Protein AF-A0A522ISK2-F1 (afdb_monomer)

Foldseek 3Di:
DDQDPVNLVVVLVDDQDVVLVPDDAAPAAQDPVLLVQLVVCVVVVNDDPVLNSQSSSRNVRRHDRDPVSVVSRVVD

Sequence (76 aa):
MMCDRADFLRSLLAPLPAQLEQDPAGEQHASSHEFGAVCAAFIGGRCGRADVLRAAAACRMRRELPGDIRELVAAE

Solvent-accessible surface area (backbone atoms only — not comparable to full-atom values): 4552 Å² total; per-residue (Å²): 134,82,80,49,71,68,57,53,54,51,62,69,72,43,84,73,62,69,77,72,67,72,60,81,69,40,94,52,57,36,46,74,66,57,47,50,43,45,51,49,34,39,77,70,66,75,49,54,74,68,56,48,52,52,40,50,44,16,42,76,56,41,11,47,54,56,67,78,57,43,55,68,46,69,76,110

Structure (mmCIF, N/CA/C/O backbone):
data_AF-A0A522ISK2-F1
#
_entry.id   AF-A0A522ISK2-F1
#
loop_
_atom_site.group_PDB
_atom_site.id
_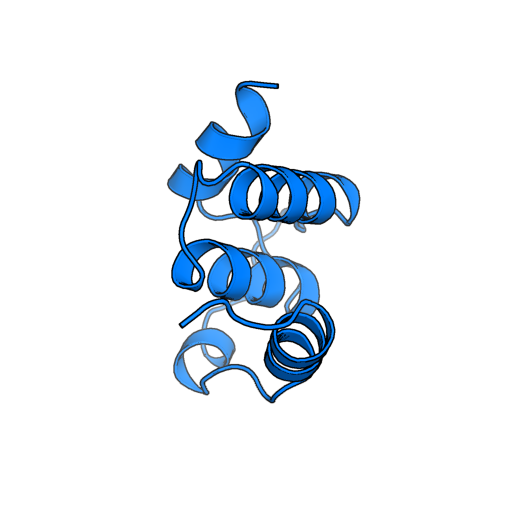atom_site.type_symbol
_atom_site.label_atom_id
_atom_site.label_alt_id
_atom_site.label_comp_id
_atom_site.label_asym_id
_atom_site.label_entity_id
_atom_site.label_seq_id
_atom_site.pdbx_PDB_ins_code
_atom_site.Cartn_x
_atom_site.Cartn_y
_atom_site.Cartn_z
_atom_site.occupancy
_atom_site.B_iso_or_equiv
_atom_site.auth_seq_id
_atom_site.auth_comp_id
_atom_site.auth_asym_id
_atom_site.auth_atom_id
_atom_site.pdbx_PDB_model_num
ATOM 1 N N . MET A 1 1 ? -8.506 -18.962 2.378 1.00 47.84 1 MET A N 1
ATOM 2 C CA . MET A 1 1 ? -7.234 -19.142 1.649 1.00 47.84 1 MET A CA 1
ATOM 3 C C . MET A 1 1 ? -6.326 -18.008 2.102 1.00 47.84 1 MET A C 1
ATOM 5 O O . MET A 1 1 ? -6.579 -16.872 1.732 1.00 47.84 1 MET A O 1
ATOM 9 N N . MET A 1 2 ? -5.423 -18.265 3.052 1.00 48.34 2 MET A N 1
ATOM 10 C CA . MET A 1 2 ? -4.519 -17.231 3.572 1.00 48.34 2 MET A CA 1
ATOM 11 C C . MET A 1 2 ? -3.452 -16.958 2.511 1.00 48.34 2 MET A C 1
ATOM 13 O O . MET A 1 2 ? -2.757 -17.885 2.110 1.00 48.34 2 MET A O 1
ATOM 17 N N . CYS A 1 3 ? -3.355 -15.721 2.024 1.00 57.53 3 CYS A N 1
ATOM 18 C CA . CYS A 1 3 ? -2.236 -15.311 1.180 1.00 57.53 3 CYS A CA 1
ATOM 19 C C . CYS A 1 3 ? -0.944 -15.432 1.999 1.00 57.53 3 CYS A C 1
ATOM 21 O O . CYS A 1 3 ? -0.818 -14.771 3.030 1.00 57.53 3 CYS A O 1
ATOM 23 N N . ASP A 1 4 ? -0.004 -16.272 1.559 1.00 77.06 4 ASP A N 1
ATOM 24 C CA . ASP A 1 4 ? 1.331 -16.352 2.151 1.00 77.06 4 ASP A CA 1
ATOM 25 C C . ASP A 1 4 ? 2.008 -14.974 2.027 1.00 77.06 4 ASP A C 1
ATOM 27 O O . ASP A 1 4 ? 1.897 -14.288 1.004 1.00 77.06 4 ASP A O 1
ATOM 31 N N . ARG A 1 5 ? 2.711 -14.548 3.080 1.00 68.50 5 ARG A N 1
ATOM 32 C CA . ARG A 1 5 ? 3.492 -13.305 3.114 1.00 68.50 5 ARG A CA 1
ATOM 33 C C . ARG A 1 5 ? 4.420 -13.199 1.902 1.00 68.50 5 ARG A C 1
ATOM 35 O O . ARG A 1 5 ? 4.598 -12.105 1.368 1.00 68.50 5 ARG A O 1
ATOM 42 N N . ALA A 1 6 ? 4.991 -14.318 1.457 1.00 71.75 6 ALA A N 1
ATOM 43 C CA . ALA A 1 6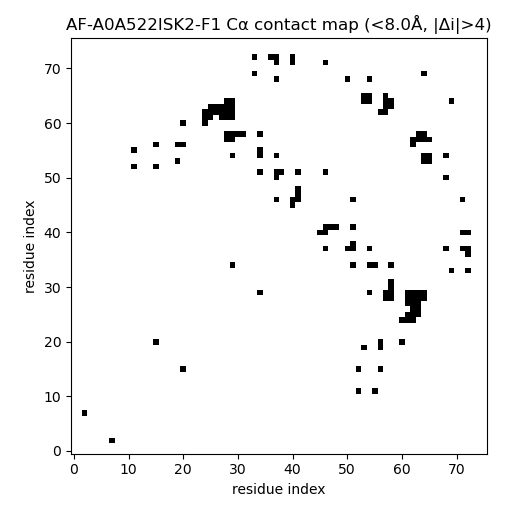 ? 5.842 -14.354 0.271 1.00 71.75 6 ALA A CA 1
ATOM 44 C C . ALA A 1 6 ? 5.072 -14.014 -1.019 1.00 71.75 6 ALA A C 1
ATOM 46 O O . ALA A 1 6 ? 5.570 -13.252 -1.851 1.00 71.75 6 ALA A O 1
ATOM 47 N N . ASP A 1 7 ? 3.847 -14.519 -1.171 1.00 68.50 7 ASP A N 1
ATOM 48 C CA . ASP A 1 7 ? 2.995 -14.227 -2.328 1.00 68.50 7 ASP A CA 1
ATOM 49 C C . ASP A 1 7 ? 2.482 -12.788 -2.312 1.00 68.50 7 ASP A C 1
ATOM 51 O O . ASP A 1 7 ? 2.428 -12.133 -3.356 1.00 68.50 7 ASP A O 1
ATOM 55 N N . PHE A 1 8 ? 2.195 -12.244 -1.129 1.00 69.06 8 PHE A N 1
ATOM 56 C CA . PHE A 1 8 ? 1.865 -10.830 -0.982 1.00 69.06 8 PHE A CA 1
ATOM 57 C C . PHE A 1 8 ? 3.016 -9.929 -1.455 1.00 69.06 8 PHE A C 1
ATOM 59 O O . PHE A 1 8 ? 2.795 -9.053 -2.296 1.00 69.06 8 PHE A O 1
ATOM 66 N N . LEU A 1 9 ? 4.245 -10.195 -0.994 1.00 70.25 9 LEU A N 1
ATOM 67 C CA . LEU A 1 9 ? 5.442 -9.449 -1.394 1.00 70.25 9 LEU A CA 1
ATOM 68 C C . LEU A 1 9 ? 5.734 -9.583 -2.895 1.00 70.25 9 LEU A C 1
ATOM 70 O O . LEU A 1 9 ? 6.022 -8.581 -3.546 1.00 70.25 9 LEU A O 1
ATOM 74 N N . ARG A 1 10 ? 5.592 -10.780 -3.482 1.00 70.69 10 ARG A N 1
ATOM 75 C CA . ARG A 1 10 ? 5.699 -10.949 -4.944 1.00 70.69 10 ARG A CA 1
ATOM 76 C C . ARG A 1 10 ? 4.657 -10.127 -5.691 1.00 70.69 10 ARG A C 1
ATOM 78 O O . ARG A 1 10 ? 4.975 -9.540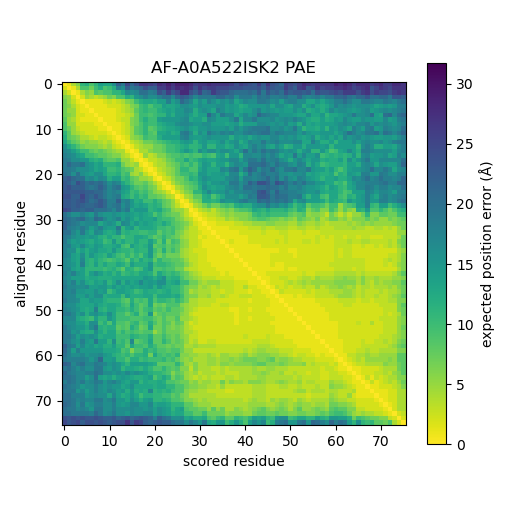 -6.719 1.00 70.69 10 ARG A O 1
ATOM 85 N N . SER A 1 11 ? 3.435 -10.048 -5.171 1.00 68.06 11 SER A N 1
ATOM 86 C CA . SER A 1 11 ? 2.367 -9.274 -5.803 1.00 68.06 11 SER A CA 1
ATOM 87 C C . SER A 1 11 ? 2.590 -7.756 -5.740 1.00 68.06 11 SER A C 1
ATOM 89 O O . SER A 1 11 ? 2.068 -7.047 -6.594 1.00 68.06 11 SER A O 1
ATOM 91 N N . LEU A 1 12 ? 3.380 -7.265 -4.775 1.00 65.31 12 LEU A N 1
ATOM 92 C CA . LEU A 1 12 ? 3.824 -5.865 -4.700 1.00 65.31 12 LEU A CA 1
ATOM 93 C C . LEU A 1 12 ? 4.954 -5.544 -5.682 1.00 65.31 12 LEU A C 1
ATOM 95 O O . LEU A 1 12 ? 5.085 -4.405 -6.121 1.00 65.31 12 LEU A O 1
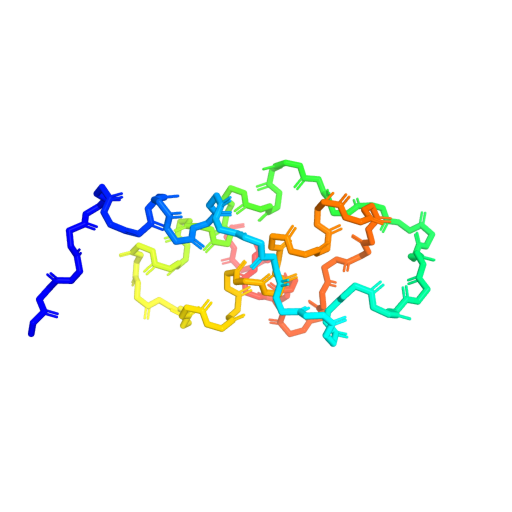ATOM 99 N N . LEU A 1 13 ? 5.770 -6.544 -6.018 1.00 67.81 13 LEU A N 1
ATOM 100 C CA . LEU A 1 13 ? 6.843 -6.429 -7.007 1.00 67.81 13 LEU A CA 1
ATOM 101 C C . LEU A 1 13 ? 6.338 -6.591 -8.449 1.00 67.81 13 LEU A C 1
ATOM 103 O O . LEU A 1 13 ? 7.069 -6.279 -9.390 1.00 67.81 13 LEU A O 1
ATOM 107 N N . ALA A 1 14 ? 5.108 -7.078 -8.631 1.00 70.81 14 ALA A N 1
ATOM 108 C CA . ALA A 1 14 ? 4.473 -7.179 -9.936 1.00 70.81 14 ALA A CA 1
ATOM 109 C C . ALA A 1 14 ? 4.285 -5.783 -10.571 1.00 70.81 14 ALA A C 1
ATOM 111 O O . ALA A 1 14 ? 4.154 -4.788 -9.851 1.00 70.81 14 ALA A O 1
ATOM 112 N N . PRO A 1 15 ? 4.258 -5.687 -11.914 1.00 65.94 15 PRO A N 1
ATOM 113 C CA . PRO A 1 15 ? 3.926 -4.443 -12.596 1.00 65.94 15 PRO A CA 1
ATOM 114 C C . PRO A 1 15 ? 2.591 -3.904 -12.080 1.00 65.94 15 PRO A C 1
ATOM 116 O O . PRO A 1 15 ? 1.620 -4.657 -11.950 1.00 65.94 15 PRO A O 1
ATOM 119 N N . LEU A 1 16 ? 2.547 -2.608 -11.774 1.00 62.47 16 LEU A N 1
ATOM 120 C CA . LEU A 1 16 ? 1.289 -1.968 -11.415 1.00 62.47 16 LEU A CA 1
ATOM 121 C C . LEU A 1 16 ? 0.338 -2.031 -12.621 1.00 62.47 16 LEU A C 1
ATOM 123 O O . LEU A 1 16 ? 0.794 -1.954 -13.763 1.00 62.47 16 LEU A O 1
ATOM 127 N N . PRO A 1 17 ? -0.978 -2.166 -12.394 1.00 67.06 17 PRO A N 1
ATOM 128 C CA . PRO A 1 17 ? -1.969 -1.988 -13.444 1.00 67.06 17 PRO A CA 1
ATOM 129 C C . PRO A 1 17 ? -1.713 -0.695 -14.226 1.00 67.06 17 PRO A C 1
ATOM 131 O O . PRO A 1 17 ? -1.550 0.361 -13.615 1.00 67.06 17 PRO A O 1
ATOM 134 N N . ALA A 1 18 ? -1.734 -0.765 -15.560 1.00 63.09 18 ALA A N 1
ATOM 135 C CA . ALA A 1 18 ? -1.418 0.368 -16.437 1.00 63.09 18 ALA A CA 1
ATOM 136 C C . ALA A 1 18 ? -2.257 1.625 -16.130 1.00 63.09 18 ALA A C 1
ATOM 138 O O . ALA A 1 18 ? -1.785 2.743 -16.295 1.00 63.09 18 ALA A O 1
ATOM 139 N N . GLN A 1 19 ? -3.482 1.453 -15.620 1.00 58.19 19 GLN A N 1
ATOM 140 C CA . GLN A 1 19 ? -4.357 2.554 -15.199 1.00 58.19 19 GLN A CA 1
ATOM 141 C C . GLN A 1 19 ? -3.788 3.381 -14.035 1.00 58.19 19 GLN A C 1
ATOM 143 O O . GLN A 1 19 ? -4.038 4.576 -13.974 1.00 58.19 19 GLN A O 1
ATOM 148 N N . LEU A 1 20 ? -3.000 2.780 -13.134 1.00 60.69 20 LEU A N 1
ATOM 149 C CA . LEU A 1 20 ? -2.335 3.505 -12.041 1.00 60.69 20 LEU A CA 1
ATOM 150 C C . LEU A 1 20 ? -1.115 4.296 -12.536 1.00 60.69 20 LEU A C 1
ATOM 152 O O . LEU A 1 20 ? -0.729 5.291 -11.913 1.00 60.69 20 LEU A O 1
ATOM 156 N N . GLU A 1 21 ? -0.528 3.877 -13.661 1.00 61.72 21 GLU A N 1
ATOM 157 C CA . GLU A 1 21 ? 0.619 4.548 -14.275 1.00 61.72 21 GLU A CA 1
ATOM 158 C C . GLU A 1 21 ? 0.244 5.842 -15.010 1.00 61.72 21 GLU A C 1
ATOM 160 O O . GLU A 1 21 ? 1.091 6.719 -15.147 1.00 61.72 21 GLU A O 1
ATOM 165 N N . GLN A 1 22 ? -1.013 6.004 -15.437 1.00 57.22 22 GLN A N 1
ATOM 166 C CA . GLN A 1 22 ? -1.416 7.123 -16.302 1.00 57.22 22 GLN A CA 1
ATOM 167 C C . GLN A 1 22 ? -1.699 8.451 -15.581 1.00 57.22 22 GLN A C 1
ATOM 169 O O . GLN A 1 22 ? -1.853 9.471 -16.248 1.00 57.22 22 GLN A O 1
ATOM 174 N N . ASP A 1 23 ? -1.763 8.468 -14.250 1.00 57.69 23 ASP A N 1
ATOM 175 C CA . ASP A 1 23 ? -2.044 9.702 -13.508 1.00 57.69 23 ASP A CA 1
ATOM 176 C C . ASP A 1 23 ? -0.837 10.679 -13.496 1.00 57.69 23 ASP A C 1
ATOM 178 O O . ASP A 1 23 ? 0.329 10.275 -13.532 1.00 57.69 23 ASP A O 1
ATOM 182 N N . PRO A 1 24 ? -1.046 11.998 -13.440 1.00 55.06 24 PRO A N 1
ATOM 183 C CA . PRO A 1 24 ? 0.057 12.947 -13.291 1.00 55.06 24 PRO A CA 1
ATOM 184 C C . PRO A 1 24 ? 0.739 12.803 -11.918 1.00 55.06 24 PRO A C 1
ATOM 186 O O . PRO A 1 24 ? 0.118 12.393 -10.937 1.00 55.06 24 PRO A O 1
ATOM 189 N N . ALA A 1 25 ? 2.040 13.101 -11.831 1.00 56.84 25 ALA A N 1
ATOM 190 C CA . ALA A 1 25 ? 2.749 13.123 -10.550 1.00 56.84 25 ALA A CA 1
ATOM 191 C C . ALA A 1 25 ? 2.218 14.270 -9.662 1.00 56.84 25 ALA A C 1
ATOM 193 O O . ALA A 1 25 ? 2.040 15.381 -10.156 1.00 56.84 25 ALA A O 1
ATOM 194 N N . GLY A 1 26 ? 1.932 14.001 -8.383 1.00 56.25 26 GLY A N 1
ATOM 195 C CA . GLY A 1 26 ? 1.488 15.024 -7.422 1.00 56.25 26 GLY A CA 1
ATOM 196 C C . GLY A 1 26 ? 2.668 15.787 -6.810 1.00 56.25 26 GLY A C 1
ATOM 197 O O . GLY A 1 26 ? 3.783 15.275 -6.809 1.00 56.25 26 GLY A O 1
ATOM 198 N N . GLU A 1 27 ? 2.439 16.993 -6.279 1.00 56.06 27 GLU A N 1
ATOM 199 C CA . GLU A 1 27 ? 3.525 17.846 -5.761 1.00 56.06 27 GLU A CA 1
ATOM 200 C C . GLU A 1 27 ? 4.128 17.366 -4.428 1.00 56.06 27 GLU A C 1
ATOM 202 O O . GLU A 1 27 ? 5.321 17.566 -4.197 1.00 56.06 27 GLU A O 1
ATOM 207 N N . GLN A 1 28 ? 3.356 16.699 -3.559 1.00 63.75 28 GLN A N 1
ATOM 208 C CA . GLN A 1 28 ? 3.902 16.042 -2.364 1.00 63.75 28 GLN A CA 1
ATOM 209 C C . GLN A 1 28 ? 4.073 14.544 -2.598 1.00 63.75 28 GLN A C 1
ATOM 211 O O . GLN A 1 28 ? 3.172 13.839 -3.034 1.00 63.75 28 GLN A O 1
ATOM 216 N N . HIS A 1 29 ? 5.256 14.023 -2.301 1.00 65.81 29 HIS A N 1
ATOM 217 C CA . HIS A 1 29 ? 5.542 12.609 -2.499 1.00 65.81 29 HIS A CA 1
ATOM 218 C C . HIS A 1 29 ? 5.172 11.806 -1.251 1.00 65.81 29 HIS A C 1
ATOM 220 O O . HIS A 1 29 ? 5.601 12.150 -0.152 1.00 65.81 29 HIS A O 1
ATOM 226 N N . ALA A 1 30 ? 4.460 10.695 -1.437 1.00 70.88 30 ALA A N 1
ATOM 227 C CA . ALA A 1 30 ? 4.240 9.694 -0.407 1.00 70.88 30 ALA A CA 1
ATOM 228 C C . ALA A 1 30 ? 5.591 9.167 0.085 1.00 70.88 30 ALA A C 1
ATOM 230 O O . ALA A 1 30 ? 6.393 8.617 -0.681 1.00 70.88 30 ALA A O 1
ATOM 231 N N . SER A 1 31 ? 5.845 9.356 1.371 1.00 78.00 31 SER A N 1
ATOM 232 C CA . SER A 1 31 ? 7.071 8.933 2.027 1.00 78.00 31 SER A CA 1
ATOM 233 C C . SER A 1 31 ? 7.077 7.422 2.268 1.00 78.00 31 SER A C 1
ATOM 235 O O . SER A 1 31 ? 6.039 6.781 2.451 1.00 78.00 31 SER A O 1
ATOM 237 N N . SER A 1 32 ? 8.275 6.837 2.349 1.00 75.94 32 SER A N 1
ATOM 238 C CA . SER A 1 32 ? 8.440 5.427 2.732 1.00 75.94 32 SER A CA 1
ATOM 239 C C . SER A 1 32 ? 7.832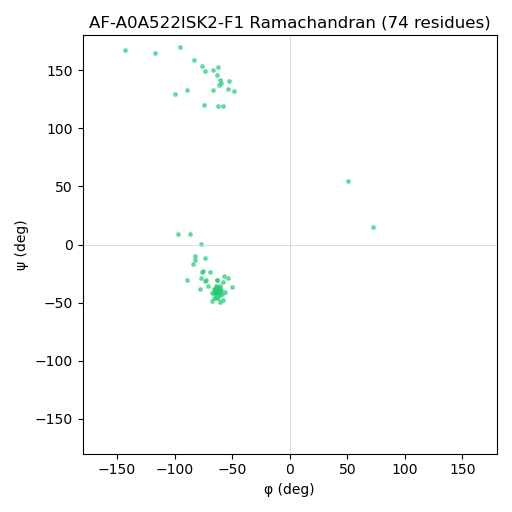 5.112 4.106 1.00 75.94 32 SER A C 1
ATOM 241 O O . SER A 1 32 ? 7.442 3.973 4.349 1.00 75.94 32 SER A O 1
ATOM 243 N N . HIS A 1 33 ? 7.745 6.111 4.994 1.00 80.81 33 HIS A N 1
ATOM 244 C CA . HIS A 1 33 ? 7.113 5.986 6.306 1.00 80.81 33 HIS A CA 1
ATOM 245 C C . HIS A 1 33 ? 5.600 5.782 6.182 1.00 80.81 33 HIS A C 1
ATOM 247 O O . HIS A 1 33 ? 5.056 4.834 6.744 1.00 80.81 33 HIS A O 1
ATOM 253 N N . GLU A 1 34 ? 4.928 6.614 5.384 1.00 83.75 34 GLU A N 1
ATOM 254 C CA . GLU A 1 34 ? 3.485 6.496 5.179 1.00 83.75 34 GLU A CA 1
ATOM 255 C C . GLU A 1 34 ? 3.113 5.174 4.493 1.00 83.75 34 GLU A C 1
ATOM 257 O O . GLU A 1 34 ? 2.163 4.508 4.898 1.00 83.75 34 GLU A O 1
ATOM 262 N N . PHE A 1 35 ? 3.902 4.722 3.513 1.00 84.44 35 PHE A N 1
ATOM 263 C CA . PHE A 1 35 ? 3.691 3.407 2.901 1.00 84.44 35 PHE A CA 1
ATOM 264 C C . PHE A 1 35 ? 3.899 2.244 3.878 1.00 84.44 35 PHE A C 1
ATOM 266 O O . PHE A 1 35 ? 3.154 1.261 3.845 1.00 84.44 35 PHE A O 1
ATOM 273 N N . GLY A 1 36 ? 4.890 2.356 4.767 1.00 83.12 36 GLY A N 1
ATOM 274 C CA . GLY A 1 36 ? 5.116 1.382 5.832 1.00 83.12 36 GLY A CA 1
ATOM 275 C C . GLY A 1 36 ? 3.899 1.238 6.745 1.00 83.12 36 GLY A C 1
ATOM 276 O O . GLY A 1 36 ? 3.487 0.119 7.052 1.00 83.12 36 GLY A O 1
ATOM 277 N N . ALA A 1 37 ? 3.270 2.353 7.103 1.00 87.44 37 ALA A N 1
ATOM 278 C CA . ALA A 1 37 ? 2.087 2.352 7.951 1.00 87.44 37 ALA A CA 1
ATOM 279 C C . ALA A 1 37 ? 0.816 1.862 7.217 1.00 87.44 37 ALA A C 1
ATOM 281 O O . ALA A 1 37 ? 0.022 1.126 7.801 1.00 87.44 37 ALA A O 1
ATOM 282 N N . VAL A 1 38 ? 0.678 2.085 5.901 1.00 86.56 38 VAL A N 1
ATOM 283 C CA . VAL A 1 38 ? -0.352 1.395 5.088 1.00 86.56 38 VAL A CA 1
ATOM 284 C C . VAL A 1 38 ? -0.148 -0.127 5.094 1.00 86.56 38 VAL A C 1
ATOM 286 O O . VAL A 1 38 ? -1.109 -0.888 5.220 1.00 86.56 38 VAL A O 1
ATOM 289 N N . CYS A 1 39 ? 1.099 -0.602 5.004 1.00 86.44 39 CYS A N 1
ATOM 290 C CA . CYS A 1 39 ? 1.393 -2.033 5.104 1.00 86.44 39 CYS A CA 1
ATOM 291 C C . CYS A 1 39 ? 1.061 -2.590 6.500 1.00 86.44 39 CYS A C 1
ATOM 293 O O . CYS A 1 39 ? 0.529 -3.697 6.600 1.00 86.44 39 CYS A O 1
ATOM 295 N N . ALA A 1 40 ? 1.326 -1.831 7.569 1.00 85.50 40 ALA A N 1
ATOM 296 C CA . ALA A 1 40 ? 0.934 -2.197 8.930 1.00 85.50 40 ALA A CA 1
ATOM 297 C C . ALA A 1 40 ? -0.596 -2.277 9.079 1.00 85.50 40 ALA A C 1
ATOM 299 O O . ALA A 1 40 ? -1.112 -3.250 9.633 1.00 85.50 40 ALA A O 1
ATOM 300 N N . ALA A 1 41 ? -1.337 -1.318 8.512 1.00 86.75 41 ALA A N 1
ATOM 301 C CA . ALA A 1 41 ? -2.798 -1.332 8.479 1.00 86.75 41 ALA A CA 1
ATOM 302 C C . ALA A 1 41 ? -3.365 -2.552 7.732 1.00 86.75 41 ALA A C 1
ATOM 304 O O . ALA A 1 41 ? -4.315 -3.168 8.217 1.00 86.75 41 ALA A O 1
ATOM 305 N N . PHE A 1 42 ? -2.753 -2.955 6.615 1.00 88.62 42 PHE A N 1
ATOM 306 C CA . PHE A 1 42 ? -3.142 -4.158 5.873 1.00 88.62 42 PHE A CA 1
ATOM 307 C C . PHE A 1 42 ? -2.890 -5.444 6.672 1.00 88.62 42 PHE A C 1
ATOM 309 O O . PHE A 1 42 ? -3.772 -6.296 6.761 1.00 88.62 42 PHE A O 1
ATOM 316 N N . ILE A 1 43 ? -1.716 -5.574 7.302 1.00 86.62 43 ILE A N 1
ATOM 317 C CA . ILE A 1 43 ? -1.389 -6.723 8.166 1.00 86.62 43 ILE A CA 1
ATOM 318 C C . ILE A 1 43 ? -2.362 -6.804 9.351 1.00 86.62 43 ILE A C 1
ATOM 320 O O . ILE A 1 43 ? -2.780 -7.896 9.730 1.00 86.62 43 ILE A O 1
ATOM 324 N N . GLY A 1 44 ? -2.760 -5.654 9.901 1.00 85.50 44 GLY A N 1
ATOM 325 C CA . GLY A 1 44 ? -3.768 -5.544 10.955 1.00 85.50 44 GLY A CA 1
ATOM 326 C C . GLY A 1 44 ? -5.222 -5.693 10.485 1.00 85.50 44 GLY A C 1
ATOM 327 O O . GLY A 1 44 ? -6.123 -5.576 11.310 1.00 85.50 44 GLY A O 1
ATOM 328 N N . GLY A 1 45 ? -5.478 -5.920 9.190 1.00 86.00 45 GLY A N 1
ATOM 329 C CA . GLY A 1 45 ? -6.825 -6.103 8.637 1.00 86.00 45 GLY A CA 1
ATOM 330 C C . GLY A 1 45 ? -7.690 -4.836 8.571 1.00 86.00 45 GLY A C 1
ATOM 331 O O . GLY A 1 45 ? -8.902 -4.945 8.401 1.00 86.00 45 GLY A O 1
ATOM 332 N N . ARG A 1 46 ? -7.095 -3.642 8.705 1.00 85.31 46 ARG A N 1
ATOM 333 C CA . ARG A 1 46 ? -7.796 -2.341 8.673 1.00 85.31 46 ARG A CA 1
ATOM 334 C C . ARG A 1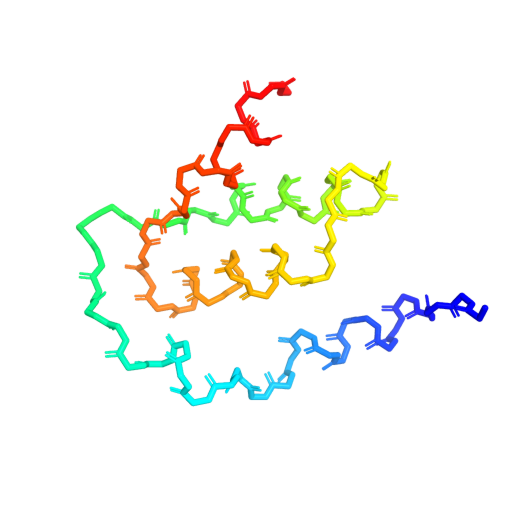 46 ? -8.025 -1.801 7.257 1.00 85.31 46 ARG A C 1
ATOM 336 O O . ARG A 1 46 ? -8.850 -0.912 7.082 1.00 85.31 46 ARG A O 1
ATOM 343 N N . CYS A 1 47 ? -7.313 -2.320 6.258 1.00 88.00 47 CYS A N 1
ATOM 344 C CA . CYS A 1 47 ? -7.490 -1.954 4.853 1.00 88.00 47 CYS A CA 1
ATOM 345 C C . CYS A 1 47 ? -7.317 -3.162 3.924 1.00 88.00 47 CYS A C 1
ATOM 347 O O . CYS A 1 47 ? -6.865 -4.237 4.332 1.00 88.00 47 CYS A O 1
ATOM 349 N N . GLY A 1 48 ? -7.716 -2.996 2.664 1.00 88.06 48 GLY A N 1
ATOM 350 C CA . GLY A 1 48 ? -7.673 -4.043 1.655 1.00 88.06 48 GLY A CA 1
ATOM 351 C C . GLY A 1 48 ? -6.415 -4.005 0.791 1.00 88.06 48 GLY A C 1
ATOM 352 O O . GLY A 1 48 ? -5.659 -3.037 0.745 1.00 88.06 48 GLY A O 1
ATOM 353 N N . ARG A 1 49 ? -6.223 -5.066 -0.002 1.00 86.25 49 ARG A N 1
ATOM 354 C CA . ARG A 1 49 ? -5.126 -5.147 -0.985 1.00 86.25 49 ARG A CA 1
ATOM 355 C C . ARG A 1 49 ? -5.163 -4.002 -2.008 1.00 86.25 49 ARG A C 1
ATOM 357 O O . ARG A 1 49 ? -4.112 -3.580 -2.481 1.00 86.25 49 ARG A O 1
ATOM 364 N N . ALA A 1 50 ? -6.353 -3.516 -2.361 1.00 87.31 50 ALA A N 1
ATOM 365 C CA . ALA A 1 50 ? -6.517 -2.394 -3.284 1.00 87.31 50 ALA A CA 1
ATOM 366 C C . ALA A 1 50 ? -5.873 -1.105 -2.741 1.00 87.31 50 ALA A C 1
ATOM 368 O O . ALA A 1 50 ? -5.199 -0.401 -3.492 1.00 87.31 50 ALA A O 1
ATOM 369 N N . ASP A 1 51 ? -6.002 -0.852 -1.439 1.00 88.25 51 ASP A N 1
ATOM 370 C CA . ASP A 1 51 ? -5.443 0.330 -0.777 1.00 88.25 51 ASP A CA 1
ATOM 371 C C . ASP A 1 51 ? -3.915 0.269 -0.763 1.00 88.25 51 ASP A C 1
ATOM 373 O O . ASP A 1 51 ? -3.239 1.233 -1.118 1.00 88.25 51 ASP A O 1
ATOM 377 N N . VAL A 1 52 ? -3.355 -0.913 -0.486 1.00 87.94 52 VAL A N 1
ATOM 378 C CA . VAL A 1 52 ? -1.905 -1.139 -0.560 1.00 87.94 52 VAL A CA 1
ATOM 379 C C . VAL A 1 52 ? -1.369 -0.886 -1.972 1.00 87.94 52 VAL A C 1
ATOM 381 O O . VAL A 1 52 ? -0.333 -0.243 -2.127 1.00 87.94 52 VAL A O 1
ATOM 384 N N . LEU A 1 53 ? -2.058 -1.360 -3.016 1.00 87.25 53 LEU A N 1
ATOM 385 C CA . LEU A 1 53 ? -1.626 -1.144 -4.403 1.00 87.25 53 LEU A CA 1
ATOM 386 C C . LEU A 1 53 ? -1.680 0.335 -4.800 1.00 87.25 53 LEU A C 1
ATOM 388 O O . LEU A 1 53 ? -0.775 0.815 -5.482 1.00 87.25 53 LEU A O 1
ATOM 392 N N . ARG A 1 54 ? -2.703 1.067 -4.347 1.00 86.19 54 ARG A N 1
ATOM 393 C CA . ARG A 1 54 ? -2.809 2.518 -4.555 1.00 86.19 54 ARG A CA 1
ATOM 394 C C . ARG A 1 54 ? -1.691 3.272 -3.831 1.00 86.19 54 ARG A C 1
ATOM 396 O O . ARG A 1 54 ? -1.077 4.152 -4.428 1.00 86.19 54 ARG A O 1
ATOM 403 N N . ALA A 1 55 ? -1.366 2.888 -2.596 1.00 86.12 55 ALA A N 1
ATOM 404 C CA . ALA A 1 55 ? -0.251 3.464 -1.845 1.00 86.12 55 ALA A CA 1
ATOM 405 C C . ALA A 1 55 ? 1.115 3.150 -2.485 1.00 86.12 55 ALA A C 1
ATOM 407 O O . ALA A 1 55 ? 1.963 4.031 -2.611 1.00 86.12 55 ALA A O 1
ATOM 408 N N . ALA A 1 56 ? 1.311 1.917 -2.966 1.00 84.81 56 ALA A N 1
ATOM 409 C CA . ALA A 1 56 ? 2.523 1.511 -3.678 1.00 84.81 56 ALA A CA 1
ATOM 410 C C . ALA A 1 56 ? 2.699 2.295 -4.988 1.00 84.81 56 ALA A C 1
ATOM 412 O O . ALA A 1 56 ? 3.809 2.725 -5.308 1.00 84.81 56 ALA A O 1
ATOM 413 N N . ALA A 1 57 ? 1.606 2.518 -5.725 1.00 83.62 57 ALA A N 1
ATOM 414 C CA . ALA A 1 57 ? 1.601 3.364 -6.912 1.00 83.62 57 ALA A CA 1
ATOM 415 C C . ALA A 1 57 ? 1.973 4.812 -6.578 1.00 83.62 57 ALA A C 1
ATOM 417 O O . ALA A 1 57 ? 2.843 5.375 -7.240 1.00 83.62 57 ALA A O 1
ATOM 418 N N . ALA A 1 58 ? 1.398 5.384 -5.516 1.00 83.12 58 ALA A N 1
ATOM 419 C CA . ALA A 1 58 ? 1.745 6.727 -5.063 1.00 83.12 58 ALA A CA 1
ATOM 420 C C . ALA A 1 58 ? 3.243 6.851 -4.735 1.00 83.12 58 ALA A C 1
ATOM 422 O O . ALA A 1 58 ? 3.913 7.734 -5.265 1.00 83.12 58 ALA A O 1
ATOM 423 N N . CYS A 1 59 ? 3.820 5.918 -3.974 1.00 80.50 59 CYS A N 1
ATOM 424 C CA . CYS A 1 59 ? 5.256 5.940 -3.677 1.00 80.50 59 CYS A CA 1
ATOM 425 C C . CYS A 1 59 ? 6.134 5.765 -4.919 1.00 80.50 59 CYS A C 1
ATOM 427 O O . CYS A 1 59 ? 7.098 6.507 -5.111 1.00 80.50 59 CYS A O 1
ATOM 429 N N . ARG A 1 60 ? 5.807 4.802 -5.788 1.00 77.31 60 ARG A N 1
ATOM 430 C CA . ARG A 1 60 ? 6.593 4.524 -6.999 1.00 77.31 60 ARG A CA 1
ATOM 431 C C . ARG A 1 60 ? 6.580 5.698 -7.971 1.00 77.31 60 ARG A C 1
ATOM 433 O O . ARG A 1 60 ? 7.587 5.961 -8.622 1.00 77.31 60 ARG A O 1
ATOM 440 N N . MET A 1 61 ? 5.456 6.399 -8.055 1.00 79.31 61 MET A N 1
ATOM 441 C CA . MET A 1 61 ? 5.257 7.505 -8.988 1.00 79.31 61 MET A CA 1
ATOM 442 C C . MET A 1 61 ? 5.491 8.873 -8.356 1.00 79.31 61 MET A C 1
ATOM 444 O O . MET A 1 61 ? 5.218 9.881 -9.000 1.00 79.31 61 MET A O 1
ATOM 448 N N . ARG A 1 62 ? 6.018 8.903 -7.121 1.00 73.94 62 ARG A N 1
ATOM 449 C CA . ARG A 1 62 ? 6.262 10.128 -6.356 1.00 73.94 62 ARG A CA 1
ATOM 450 C C . ARG A 1 62 ? 5.013 11.015 -6.329 1.00 73.94 62 ARG A C 1
ATOM 452 O O . ARG A 1 62 ? 5.038 12.162 -6.745 1.00 73.94 62 ARG A O 1
ATOM 459 N N . ARG A 1 63 ? 3.894 10.449 -5.888 1.00 77.12 63 ARG A N 1
ATOM 460 C CA . ARG A 1 63 ? 2.617 11.146 -5.719 1.00 77.12 63 ARG A CA 1
ATOM 461 C C . ARG A 1 63 ? 2.198 11.148 -4.271 1.00 77.12 63 ARG A C 1
ATOM 463 O O . ARG A 1 63 ? 2.661 10.332 -3.481 1.00 77.12 63 ARG A O 1
ATOM 470 N N . GLU A 1 64 ? 1.242 12.008 -3.986 1.00 82.25 64 GLU A N 1
ATOM 471 C CA . GLU A 1 64 ? 0.529 12.066 -2.729 1.00 82.25 64 GLU A CA 1
ATOM 472 C C . GLU A 1 64 ? -0.215 10.757 -2.456 1.00 82.25 64 GLU A C 1
ATOM 474 O O . GLU A 1 64 ? -0.800 10.163 -3.366 1.00 82.25 64 GLU A O 1
ATOM 479 N N . LEU A 1 65 ? -0.232 10.310 -1.194 1.00 81.62 65 LEU A N 1
ATOM 480 C CA . LEU A 1 65 ? -1.170 9.260 -0.811 1.00 81.62 65 LEU A CA 1
ATOM 481 C C . LEU A 1 65 ? -2.600 9.760 -1.029 1.00 81.62 65 LEU A C 1
ATOM 483 O O . LEU A 1 65 ? -2.890 10.896 -0.637 1.00 81.62 65 LEU A O 1
ATOM 487 N N . PRO A 1 66 ? -3.497 8.932 -1.588 1.00 82.94 66 PRO A N 1
ATOM 488 C CA . PRO A 1 66 ? -4.913 9.261 -1.646 1.00 82.94 66 PRO A CA 1
ATOM 489 C C . PRO A 1 66 ? -5.458 9.636 -0.266 1.00 82.94 66 PRO A C 1
ATOM 491 O O . PRO A 1 66 ? -5.065 9.024 0.725 1.00 82.94 66 PRO A O 1
ATOM 494 N N . GLY A 1 67 ? -6.332 10.645 -0.191 1.00 81.69 67 GLY A N 1
ATOM 495 C CA . GLY A 1 67 ? -6.806 11.198 1.085 1.00 81.69 67 GLY A CA 1
ATOM 496 C C . GLY A 1 67 ? -7.438 10.150 2.006 1.00 81.69 67 GLY A C 1
ATOM 497 O O . GLY A 1 67 ? -7.107 10.099 3.184 1.00 81.69 67 GLY A O 1
ATOM 498 N N . ASP A 1 68 ? -8.227 9.238 1.437 1.00 84.00 68 ASP A N 1
ATOM 499 C CA . ASP A 1 68 ? -8.831 8.092 2.126 1.00 84.00 68 ASP A CA 1
ATOM 500 C C . ASP A 1 68 ? -7.787 7.140 2.735 1.00 84.00 68 ASP A C 1
ATOM 502 O O . ASP A 1 68 ? -7.967 6.599 3.823 1.00 84.00 68 ASP A O 1
ATOM 506 N N . ILE A 1 69 ? -6.650 6.974 2.057 1.00 84.06 69 ILE A N 1
ATOM 507 C CA . ILE A 1 69 ? -5.523 6.187 2.560 1.00 84.06 69 ILE A CA 1
ATOM 508 C C . ILE A 1 69 ? -4.735 6.986 3.596 1.00 84.06 69 ILE A C 1
ATOM 510 O O . ILE A 1 69 ? -4.305 6.417 4.590 1.00 84.06 69 ILE A O 1
ATOM 514 N N . ARG A 1 70 ? -4.560 8.296 3.403 1.00 82.38 70 A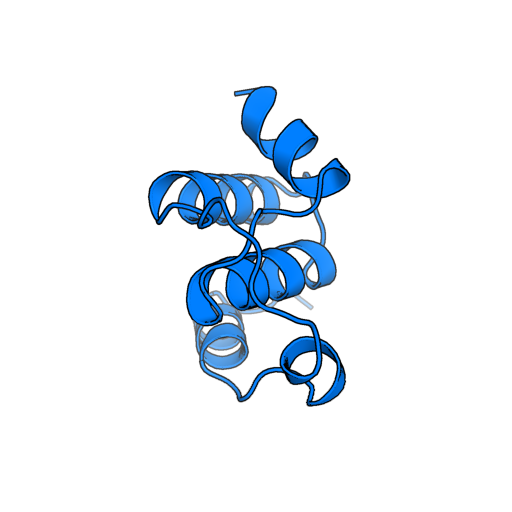RG A N 1
ATOM 515 C CA . ARG A 1 70 ? -3.838 9.167 4.339 1.00 82.38 70 ARG A CA 1
ATOM 516 C C . ARG A 1 70 ? -4.544 9.236 5.699 1.00 82.38 70 ARG A C 1
ATOM 518 O O . ARG A 1 70 ? -3.872 9.190 6.723 1.00 82.38 70 ARG A O 1
ATOM 525 N N . GLU A 1 71 ? -5.876 9.244 5.716 1.00 82.56 71 GLU A N 1
ATOM 526 C CA . GLU A 1 71 ? -6.695 9.149 6.935 1.00 82.56 71 GLU A CA 1
ATOM 527 C C . GLU A 1 71 ? -6.505 7.819 7.682 1.00 82.56 71 GLU A C 1
ATOM 529 O O . GLU A 1 71 ? -6.443 7.810 8.911 1.00 82.56 71 GLU A O 1
ATOM 534 N N . LEU A 1 72 ? -6.328 6.706 6.957 1.00 76.25 72 LEU A N 1
ATOM 535 C CA . LEU A 1 72 ? -5.991 5.404 7.551 1.00 76.25 72 LEU A CA 1
ATOM 536 C C . LEU A 1 72 ? -4.630 5.417 8.265 1.00 76.25 72 LEU A C 1
ATOM 538 O O . LEU A 1 72 ? -4.452 4.672 9.227 1.00 76.25 72 LEU A O 1
ATOM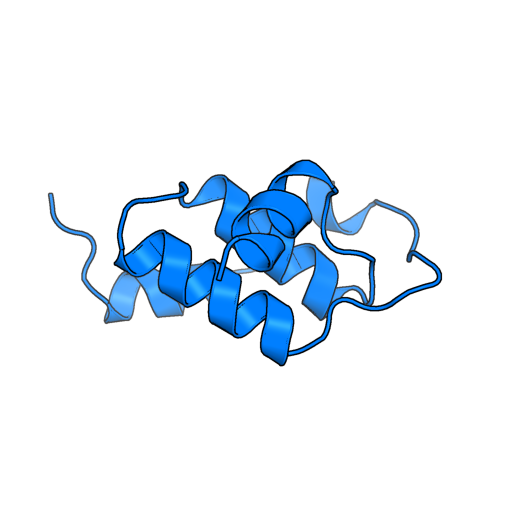 542 N N . VAL A 1 73 ? -3.684 6.242 7.800 1.00 70.81 73 VAL A N 1
ATOM 543 C CA . VAL A 1 73 ? -2.333 6.356 8.378 1.00 70.81 73 VAL A CA 1
ATOM 544 C C . VAL A 1 73 ? -2.245 7.407 9.487 1.00 70.81 73 VAL A C 1
ATOM 546 O O . VAL A 1 73 ? -1.450 7.260 10.406 1.00 70.81 73 VAL A O 1
ATOM 549 N N . ALA A 1 74 ? -3.048 8.470 9.414 1.00 71.19 74 ALA A N 1
ATOM 550 C CA . ALA A 1 74 ? -3.056 9.559 10.395 1.00 71.19 74 ALA A CA 1
ATOM 551 C C . ALA A 1 74 ? -3.708 9.178 11.738 1.00 71.19 74 ALA A C 1
ATOM 553 O O . ALA A 1 74 ? -3.612 9.934 12.702 1.00 71.19 74 ALA A O 1
ATOM 554 N N . ALA A 1 75 ? -4.391 8.033 11.796 1.00 59.12 75 ALA A N 1
ATOM 555 C CA . ALA A 1 75 ? -5.0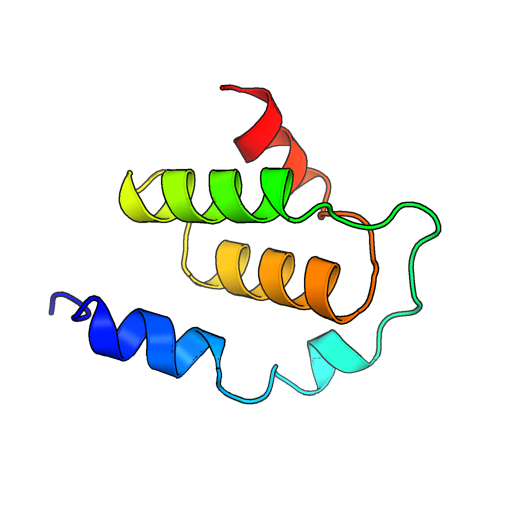47 7.513 12.994 1.00 59.12 75 ALA A CA 1
ATOM 556 C C . ALA A 1 75 ? -4.125 6.659 13.900 1.00 59.12 75 ALA A C 1
ATOM 558 O O . ALA A 1 75 ? -4.632 6.017 14.823 1.00 59.12 75 ALA A O 1
ATOM 559 N N . GLU A 1 76 ? -2.813 6.616 13.630 1.00 48.97 76 GLU A N 1
ATOM 560 C CA . GLU A 1 76 ? -1.782 5.920 14.428 1.00 48.97 76 GLU A CA 1
ATOM 561 C C . GLU A 1 76 ? -0.904 6.870 15.255 1.00 48.97 76 GLU A C 1
ATOM 563 O O . GLU A 1 76 ? -0.548 7.958 14.747 1.00 48.97 76 GLU A O 1
#

Secondary structure (DSSP, 8-state):
-PPPHHHHHHHHHSPPPHHHHTSPPPSSPPPHHHHHHHHHHHHTTSS-HHHHHHHHHHHHTT-PPPHHHHHHHHT-

Radius of gyration: 12.16 Å; Cα contacts (8 Å, |Δi|>4): 76; chains: 1; bounding box: 17×37×31 Å

pLDDT: mean 74.53, std 11.59, range [47.84, 88.62]

Mean predicted aligned error: 9.73 Å